Protein AF-A0A1S6JJN1-F1 (afdb_monomer_lite)

Foldseek 3Di:
DDDDDDDDDDDDDDDDDDDDDDDPPPDPDPPVDDPPDDDDDDPPPPPDDPDDPPDDDDDDDDPVRCVVLCVVQVVVVHDSVRSVVVVVVCVVVVVDDDDDDPVPPPCVVVVVVVVVLVVLVVVLVVVVVVQVVCVVVVHHDPCPVVSVVSVVVSVVVVVVSVVVVVVVVVVVPD

Organism: NCBI:txid68249

Radius of gyration: 41.35 Å; chains: 1; bounding box: 134×44×96 Å

Secondary structure (DSSP, 8-state):
-----------------PPPP--PPP----TTS-TTSPPPPP-------SS-----------HHHHHHHHHHHHHTT--HHHHHHHHHHHHHTTSS-----GGG-TTHHHHHHHHHHHHHHHHHHHHHHHHHHHHHTT---TTHHHHHHHHHHHHHHHHHHHHHHHHHHHHT--

Structure (mmCIF, N/CA/C/O backbone):
data_AF-A0A1S6JJN1-F1
#
_entry.id   AF-A0A1S6JJN1-F1
#
loop_
_atom_site.group_PDB
_atom_site.id
_atom_site.type_symbol
_atom_site.label_atom_id
_atom_site.label_alt_id
_atom_site.label_comp_id
_atom_site.label_asym_id
_atom_site.label_entity_id
_atom_site.label_seq_id
_atom_site.pdbx_PDB_ins_code
_atom_site.Cartn_x
_atom_site.Cartn_y
_atom_site.Cartn_z
_atom_site.occupancy
_atom_site.B_iso_or_equiv
_atom_site.auth_seq_id
_atom_site.auth_comp_id
_atom_site.auth_asym_id
_atom_site.auth_atom_id
_atom_site.pdbx_PDB_model_num
ATOM 1 N N . MET A 1 1 ? 96.343 -8.145 -43.954 1.00 42.03 1 MET A N 1
ATOM 2 C CA . MET A 1 1 ? 96.800 -6.831 -44.455 1.00 42.03 1 MET A CA 1
ATOM 3 C C . MET A 1 1 ? 96.472 -6.747 -45.937 1.00 42.03 1 MET A C 1
ATOM 5 O O . MET A 1 1 ? 96.529 -7.790 -46.573 1.00 42.03 1 MET A O 1
ATOM 9 N N . ALA A 1 2 ? 96.180 -5.528 -46.413 1.00 38.38 2 ALA A N 1
ATOM 10 C CA . ALA A 1 2 ? 95.776 -5.114 -47.768 1.00 38.38 2 ALA A CA 1
ATOM 11 C C . ALA A 1 2 ? 94.299 -5.379 -48.135 1.00 38.38 2 ALA A C 1
ATOM 13 O O . ALA A 1 2 ? 93.777 -6.443 -47.832 1.00 38.38 2 ALA A O 1
ATOM 14 N N . GLU A 1 3 ? 93.549 -4.482 -48.776 1.00 35.06 3 GLU A N 1
ATOM 15 C CA . GLU A 1 3 ? 93.690 -3.048 -49.070 1.00 35.06 3 GLU A CA 1
ATOM 16 C C . GLU A 1 3 ? 92.310 -2.548 -49.542 1.00 35.06 3 GLU A C 1
ATOM 18 O O . GLU A 1 3 ? 91.485 -3.313 -50.041 1.00 35.06 3 GLU A O 1
ATOM 23 N N . THR A 1 4 ? 92.058 -1.263 -49.343 1.00 43.06 4 THR A N 1
ATOM 24 C CA . THR A 1 4 ? 90.827 -0.534 -49.662 1.00 43.06 4 THR A CA 1
ATOM 25 C C . THR A 1 4 ? 90.794 -0.133 -51.142 1.00 43.06 4 THR A C 1
ATOM 27 O O . THR A 1 4 ? 91.801 0.377 -51.624 1.00 43.06 4 THR A O 1
ATOM 30 N N . SER A 1 5 ? 89.649 -0.234 -51.838 1.00 37.91 5 SER A N 1
ATOM 31 C CA . SER A 1 5 ? 89.168 0.782 -52.810 1.00 37.91 5 SER A CA 1
ATOM 32 C C . SER A 1 5 ? 87.789 0.449 -53.410 1.00 37.91 5 SER A C 1
ATOM 34 O O . SER A 1 5 ? 87.417 -0.707 -53.565 1.00 37.91 5 SER A O 1
ATOM 36 N N . CYS A 1 6 ? 87.028 1.507 -53.701 1.00 31.33 6 CYS A N 1
ATOM 37 C CA . CYS A 1 6 ? 85.579 1.613 -53.966 1.00 31.33 6 CYS A CA 1
ATOM 38 C C . CYS A 1 6 ? 85.352 2.262 -55.381 1.00 31.33 6 CYS A C 1
ATOM 40 O O . CYS A 1 6 ? 86.353 2.494 -56.055 1.00 31.33 6 CYS A O 1
ATOM 42 N N . PRO A 1 7 ? 84.170 2.828 -55.744 1.00 62.78 7 PRO A N 1
ATOM 43 C CA . PRO A 1 7 ? 82.938 2.367 -56.461 1.00 62.78 7 PRO A CA 1
ATOM 44 C C . PRO A 1 7 ? 82.835 2.982 -57.917 1.00 62.78 7 PRO A C 1
ATOM 46 O O . PRO A 1 7 ? 83.922 3.223 -58.439 1.00 62.78 7 PRO A O 1
ATOM 49 N N . PRO A 1 8 ? 81.690 3.305 -58.626 1.00 50.12 8 PRO A N 1
ATOM 50 C CA . PRO A 1 8 ? 80.225 3.270 -58.328 1.00 50.12 8 PRO A CA 1
ATOM 51 C C . PRO A 1 8 ? 79.184 2.938 -59.462 1.00 50.12 8 PRO A C 1
ATOM 53 O O . PRO A 1 8 ? 79.497 2.986 -60.642 1.00 50.12 8 PRO A O 1
ATOM 56 N N . ALA A 1 9 ? 77.917 2.723 -59.025 1.00 41.09 9 ALA A N 1
ATOM 57 C CA . ALA A 1 9 ? 76.589 3.187 -59.544 1.00 41.09 9 ALA A CA 1
ATOM 58 C C . ALA A 1 9 ? 76.116 2.887 -61.009 1.00 41.09 9 ALA A C 1
ATOM 60 O O . ALA A 1 9 ? 76.960 2.724 -61.879 1.00 41.09 9 ALA 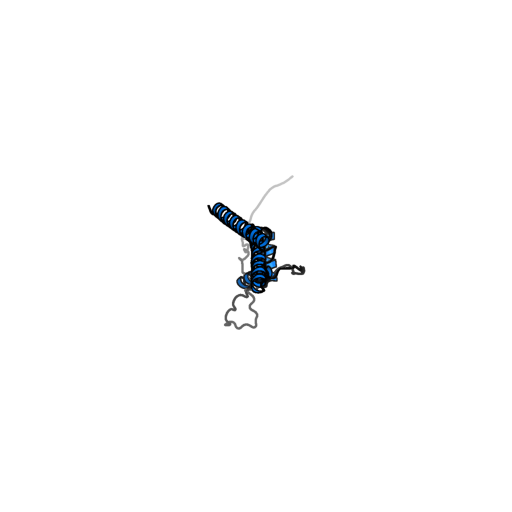A O 1
ATOM 61 N N . PRO A 1 10 ? 74.787 2.880 -61.340 1.00 46.88 10 PRO A N 1
ATOM 62 C CA . PRO A 1 10 ? 73.690 3.561 -60.634 1.00 46.88 10 PRO A CA 1
ATOM 63 C C . PRO A 1 10 ? 72.351 2.813 -60.425 1.00 46.88 10 PRO A C 1
ATOM 65 O O . PRO A 1 10 ? 71.913 1.971 -61.201 1.00 46.88 10 PRO A O 1
ATOM 68 N N . ASN A 1 11 ? 71.688 3.245 -59.348 1.00 35.50 11 ASN A N 1
ATOM 69 C CA . ASN A 1 11 ? 70.260 3.534 -59.175 1.00 35.50 11 ASN A CA 1
ATOM 70 C C . ASN A 1 11 ? 69.298 3.161 -60.318 1.00 35.50 11 ASN A C 1
ATOM 72 O O . ASN A 1 11 ? 69.347 3.745 -61.399 1.00 35.50 11 ASN A O 1
ATOM 76 N N . SER A 1 12 ? 68.261 2.389 -59.985 1.00 43.34 12 SER A N 1
ATOM 77 C CA . SER A 1 12 ? 66.930 2.686 -60.512 1.00 43.34 12 SER A CA 1
ATOM 78 C C . SER A 1 12 ? 65.874 2.536 -59.427 1.00 43.34 12 SER A C 1
ATOM 80 O O . SER A 1 12 ? 65.907 1.629 -58.599 1.00 43.34 12 SER A O 1
ATOM 82 N N . VAL A 1 13 ? 65.011 3.536 -59.397 1.00 37.56 13 VAL A N 1
ATOM 83 C CA . VAL A 1 13 ? 64.183 3.974 -58.285 1.00 37.56 13 VAL A CA 1
ATOM 84 C C . VAL A 1 13 ? 62.730 3.570 -58.551 1.00 37.56 13 VAL A C 1
ATOM 86 O O . VAL A 1 13 ? 62.202 3.881 -59.612 1.00 37.56 13 VAL A O 1
ATOM 89 N N . ALA A 1 14 ? 62.111 2.996 -57.508 1.00 40.06 14 ALA A N 1
ATOM 90 C CA . ALA A 1 14 ? 60.688 3.060 -57.130 1.00 40.06 14 ALA A CA 1
ATOM 91 C C . ALA A 1 14 ? 59.623 2.212 -57.877 1.00 40.06 14 ALA A C 1
ATOM 93 O O . ALA A 1 14 ? 59.869 1.755 -58.989 1.00 40.06 14 ALA A O 1
ATOM 94 N N . PRO A 1 15 ? 58.401 2.043 -57.301 1.00 46.44 15 PRO A N 1
ATOM 95 C CA . PRO A 1 15 ? 57.934 2.494 -55.977 1.00 46.44 15 PRO A CA 1
ATOM 96 C C . PRO A 1 15 ? 57.352 1.395 -55.066 1.00 46.44 15 PRO A C 1
ATOM 98 O O . PRO A 1 15 ? 56.700 0.450 -55.504 1.00 46.44 15 PRO A O 1
ATOM 101 N N . SER A 1 16 ? 57.486 1.624 -53.757 1.00 44.06 16 SER A N 1
ATOM 102 C CA . SER A 1 16 ? 56.624 1.044 -52.727 1.00 44.06 16 SER A CA 1
ATOM 103 C C . SER A 1 16 ? 55.163 1.378 -53.022 1.00 44.06 16 SER A C 1
ATOM 105 O O . SER A 1 16 ? 54.777 2.547 -53.022 1.00 44.06 16 SER A O 1
ATOM 107 N N . THR A 1 17 ? 54.337 0.362 -53.251 1.00 40.34 17 THR A N 1
ATOM 108 C CA . THR A 1 17 ? 52.886 0.543 -53.307 1.00 40.34 17 THR A CA 1
ATOM 109 C C . THR A 1 17 ? 52.356 0.608 -51.877 1.00 40.34 17 THR A C 1
ATOM 111 O O . THR A 1 17 ? 52.478 -0.342 -51.106 1.00 40.34 17 THR A O 1
ATOM 114 N N . GLN A 1 18 ? 51.823 1.773 -51.514 1.00 49.12 18 GLN A N 1
ATOM 115 C CA . GLN A 1 18 ? 51.090 2.004 -50.273 1.00 49.12 18 GLN A CA 1
ATOM 116 C C . GLN A 1 18 ? 49.897 1.033 -50.163 1.00 49.12 18 GLN A C 1
ATOM 118 O O . GLN A 1 18 ? 49.278 0.726 -51.185 1.00 49.12 18 GLN A O 1
ATOM 123 N N . PRO A 1 19 ? 49.530 0.572 -48.953 1.00 46.72 19 PRO A N 1
ATOM 124 C CA . PRO A 1 19 ? 48.291 -0.171 -48.760 1.00 46.72 19 PRO A CA 1
ATOM 125 C C . PRO A 1 19 ? 47.099 0.763 -49.030 1.00 46.72 19 PRO A C 1
ATOM 127 O O . PRO A 1 19 ? 47.088 1.886 -48.513 1.00 46.72 19 PRO A O 1
ATOM 130 N N . PRO A 1 20 ? 46.107 0.360 -49.843 1.00 45.66 20 PRO A N 1
ATOM 131 C CA . PRO A 1 20 ? 44.937 1.187 -50.063 1.00 45.66 20 PRO A CA 1
ATOM 132 C C . PRO A 1 20 ? 44.124 1.306 -48.774 1.00 45.66 20 PRO A C 1
ATOM 134 O O . PRO A 1 20 ? 43.962 0.352 -48.012 1.00 45.66 20 PRO A O 1
ATOM 137 N N . ALA A 1 21 ? 43.646 2.528 -48.565 1.00 46.50 21 ALA A N 1
ATOM 138 C CA . ALA A 1 21 ? 42.733 2.924 -47.517 1.00 46.50 21 ALA A CA 1
ATOM 139 C C . ALA A 1 21 ? 41.487 2.029 -47.472 1.00 46.50 21 ALA A C 1
ATOM 141 O O . ALA A 1 21 ? 40.942 1.663 -48.510 1.00 46.50 21 ALA A O 1
ATOM 142 N N . ASP A 1 22 ? 41.079 1.730 -46.242 1.00 55.28 22 ASP A N 1
ATOM 143 C CA . ASP A 1 22 ? 39.745 1.369 -45.758 1.00 55.28 22 ASP A CA 1
ATOM 144 C C . ASP A 1 22 ? 38.644 1.284 -46.841 1.00 55.28 22 ASP A C 1
ATOM 146 O O . ASP A 1 22 ? 37.847 2.202 -47.043 1.00 55.28 22 ASP A O 1
ATOM 150 N N . VAL A 1 23 ? 38.590 0.157 -47.557 1.00 49.59 23 VAL A N 1
ATOM 151 C CA . VAL A 1 23 ? 37.407 -0.219 -48.338 1.00 49.59 23 VAL A CA 1
ATOM 152 C C . VAL A 1 23 ? 36.553 -1.076 -47.422 1.00 49.59 23 VAL A C 1
ATOM 154 O O . VAL A 1 23 ? 36.782 -2.276 -47.270 1.00 49.59 23 VAL A O 1
ATOM 157 N N . GLN A 1 24 ? 35.566 -0.441 -46.792 1.00 53.09 24 GLN A N 1
ATOM 158 C CA . GLN A 1 24 ? 34.467 -1.150 -46.150 1.00 53.09 24 GLN A CA 1
ATOM 159 C C . GLN A 1 24 ? 33.894 -2.139 -47.182 1.00 53.09 24 GLN A C 1
ATOM 161 O O . GLN A 1 24 ? 33.512 -1.699 -48.272 1.00 53.09 24 GLN A O 1
ATOM 166 N N . PRO A 1 25 ? 33.865 -3.458 -46.910 1.00 51.50 25 PRO A N 1
ATOM 167 C CA . PRO A 1 25 ? 33.347 -4.406 -47.883 1.00 51.50 25 PRO A CA 1
ATOM 168 C C . PRO A 1 25 ? 31.887 -4.043 -48.195 1.00 51.50 25 PRO A C 1
ATOM 170 O O . PRO A 1 25 ? 31.145 -3.686 -47.269 1.00 51.50 25 PRO A O 1
ATOM 173 N N . PRO A 1 26 ? 31.462 -4.105 -49.472 1.00 58.91 26 PRO A N 1
ATOM 174 C CA . PRO A 1 26 ? 30.069 -3.905 -49.833 1.00 58.91 26 PRO A CA 1
ATOM 175 C C . PRO A 1 26 ? 29.211 -4.835 -48.982 1.00 58.91 26 PRO A C 1
ATOM 177 O O . PRO A 1 26 ? 29.490 -6.031 -48.901 1.00 58.91 26 PRO A O 1
ATOM 180 N N . ALA A 1 27 ? 28.193 -4.286 -48.320 1.00 62.53 27 ALA A N 1
ATOM 181 C CA . ALA A 1 27 ? 27.207 -5.103 -47.632 1.00 62.53 27 ALA A CA 1
ATOM 182 C C . ALA A 1 27 ? 26.647 -6.108 -48.649 1.00 62.53 27 ALA A C 1
ATOM 184 O O . ALA A 1 27 ? 26.038 -5.687 -49.632 1.00 62.53 27 ALA A O 1
ATOM 185 N N . GLU A 1 28 ? 26.904 -7.405 -48.445 1.00 60.41 28 GLU A N 1
ATOM 186 C CA . GLU A 1 28 ? 26.398 -8.478 -49.301 1.00 60.41 28 GLU A CA 1
ATOM 187 C C . GLU A 1 28 ? 24.874 -8.367 -49.364 1.00 60.41 28 GLU A C 1
ATOM 189 O O . GLU A 1 28 ? 24.152 -8.749 -48.439 1.00 60.41 28 GLU A O 1
ATOM 194 N N . GLN A 1 29 ? 24.374 -7.794 -50.458 1.00 60.69 29 GLN A N 1
ATOM 195 C CA . GLN A 1 29 ? 22.961 -7.847 -50.762 1.00 60.69 29 GLN A CA 1
ATOM 196 C C . GLN A 1 29 ? 22.663 -9.270 -51.232 1.00 60.69 29 GLN A C 1
ATOM 198 O O . GLN A 1 29 ? 23.299 -9.755 -52.169 1.00 60.69 29 GLN A O 1
ATOM 203 N N . PRO A 1 30 ? 21.725 -9.976 -50.587 1.00 64.38 30 PRO A N 1
ATOM 204 C CA . PRO A 1 30 ? 21.390 -11.321 -51.005 1.00 64.38 30 PRO A CA 1
ATOM 205 C C . PRO A 1 30 ? 20.854 -11.304 -52.445 1.00 64.38 30 PRO A C 1
ATOM 207 O O . PRO A 1 30 ? 19.894 -10.599 -52.747 1.00 64.38 30 PRO A O 1
ATOM 210 N N . SER A 1 31 ? 21.474 -12.122 -53.303 1.00 63.47 31 SER A N 1
ATOM 211 C CA . SER A 1 31 ? 21.304 -12.212 -54.769 1.00 63.47 31 SER A CA 1
ATOM 212 C C . SER A 1 31 ? 19.863 -12.356 -55.292 1.00 63.47 31 SER A C 1
ATOM 214 O O . SER A 1 31 ? 19.653 -12.269 -56.497 1.00 63.47 31 SER A O 1
ATOM 216 N N . TRP A 1 32 ? 18.874 -12.604 -54.433 1.00 64.69 32 TRP A N 1
ATOM 217 C CA . TRP A 1 32 ? 17.463 -12.733 -54.810 1.00 64.69 32 TRP A CA 1
ATOM 218 C C . TRP A 1 32 ? 16.689 -11.408 -54.763 1.00 64.69 32 TRP A C 1
ATOM 220 O O . TRP A 1 32 ? 15.494 -11.397 -55.054 1.00 64.69 32 TRP A O 1
ATOM 230 N N . ARG A 1 33 ? 17.327 -10.302 -54.359 1.00 67.12 33 ARG A N 1
ATOM 231 C CA . ARG A 1 33 ? 16.691 -8.982 -54.328 1.00 67.12 33 ARG A CA 1
ATOM 232 C C . ARG A 1 33 ? 16.899 -8.231 -55.631 1.00 67.12 33 ARG A C 1
ATOM 234 O O . ARG A 1 33 ? 18.016 -8.142 -56.127 1.00 67.12 33 ARG A O 1
ATOM 241 N N . ASP A 1 34 ? 15.800 -7.688 -56.138 1.00 71.31 34 ASP A N 1
ATOM 242 C CA . ASP A 1 34 ? 15.788 -6.802 -57.295 1.00 71.31 34 ASP A CA 1
ATOM 243 C C . ASP A 1 34 ? 16.588 -5.523 -56.995 1.00 71.31 34 ASP A C 1
ATOM 245 O O . ASP A 1 34 ? 16.520 -5.008 -55.874 1.00 71.31 34 ASP A O 1
ATOM 249 N N . LEU A 1 35 ? 17.344 -5.020 -57.975 1.00 66.75 35 LEU A N 1
ATOM 250 C CA . LEU A 1 35 ? 18.243 -3.865 -57.805 1.00 66.75 35 LEU A CA 1
ATOM 251 C C . LEU A 1 35 ? 17.475 -2.582 -57.435 1.00 66.75 35 LEU A C 1
ATOM 253 O O . LEU A 1 35 ? 18.016 -1.725 -56.739 1.00 66.75 35 LEU A O 1
ATOM 257 N N . ASP A 1 36 ? 16.201 -2.506 -57.831 1.00 73.88 36 ASP A N 1
ATOM 258 C CA . ASP A 1 36 ? 15.288 -1.390 -57.555 1.00 73.88 36 ASP A CA 1
ATOM 259 C C . ASP A 1 36 ? 14.380 -1.624 -56.328 1.00 73.88 36 ASP A C 1
ATOM 261 O O . ASP A 1 36 ? 13.456 -0.850 -56.059 1.00 73.88 36 ASP A O 1
ATOM 265 N N . ALA A 1 37 ? 14.606 -2.693 -55.554 1.00 70.25 37 ALA A N 1
ATOM 266 C CA . ALA A 1 37 ? 13.806 -2.966 -54.366 1.00 70.25 37 ALA A CA 1
ATOM 267 C C . ALA A 1 37 ? 14.064 -1.909 -53.269 1.00 70.25 37 ALA A C 1
ATOM 269 O O . ALA A 1 37 ? 15.220 -1.611 -52.953 1.00 70.25 37 ALA A O 1
ATOM 270 N N . PRO A 1 38 ? 13.015 -1.373 -52.611 1.00 75.06 38 PRO A N 1
ATOM 271 C CA . PRO A 1 38 ? 13.192 -0.385 -51.554 1.00 75.06 38 PRO A CA 1
ATOM 272 C C . PRO A 1 38 ? 14.034 -0.957 -50.406 1.00 75.06 38 PRO A C 1
ATOM 274 O O . PRO A 1 38 ? 13.821 -2.088 -49.949 1.00 75.06 38 PRO A O 1
ATOM 277 N N . VAL A 1 39 ? 14.991 -0.153 -49.927 1.00 73.69 39 VAL A N 1
ATOM 278 C CA . VAL A 1 39 ? 15.860 -0.497 -48.795 1.00 73.69 39 VAL A CA 1
ATOM 279 C C . VAL A 1 39 ? 14.984 -0.811 -47.587 1.00 73.69 39 VAL A C 1
ATOM 281 O O . VAL A 1 39 ? 14.200 0.026 -47.137 1.00 73.69 39 VAL A O 1
ATOM 284 N N . LEU A 1 40 ? 15.101 -2.033 -47.060 1.00 67.69 40 LEU A N 1
ATOM 285 C CA . LEU A 1 40 ? 14.390 -2.378 -45.837 1.00 67.69 40 LEU A CA 1
ATOM 286 C C . LEU A 1 40 ? 14.922 -1.536 -44.674 1.00 67.69 40 LEU A C 1
ATOM 288 O O . LEU A 1 40 ? 16.136 -1.333 -44.578 1.00 67.69 40 LEU A O 1
ATOM 292 N N . PRO A 1 41 ? 14.045 -1.100 -43.754 1.00 72.81 41 PRO A N 1
ATOM 293 C CA . PRO A 1 41 ? 14.486 -0.466 -42.525 1.00 72.81 41 PRO A CA 1
ATOM 294 C C . PRO A 1 41 ? 15.464 -1.388 -41.795 1.00 72.81 41 PRO A C 1
ATOM 296 O O . PRO A 1 41 ? 15.262 -2.606 -41.737 1.00 72.81 41 PRO A O 1
ATOM 299 N N . ALA A 1 42 ? 16.533 -0.797 -41.254 1.00 71.00 42 ALA A N 1
ATOM 300 C CA . ALA A 1 42 ? 17.540 -1.522 -40.496 1.00 71.00 42 ALA A CA 1
ATOM 301 C C . ALA A 1 42 ? 16.847 -2.384 -39.435 1.00 71.00 42 ALA A C 1
ATOM 303 O O . ALA A 1 42 ? 16.104 -1.868 -38.597 1.00 71.00 42 ALA A O 1
ATOM 304 N N . LEU A 1 43 ? 17.066 -3.702 -39.490 1.00 61.88 43 LEU A N 1
ATOM 305 C CA . LEU A 1 43 ? 16.568 -4.627 -38.480 1.00 61.88 43 LEU A CA 1
ATOM 306 C C . LEU A 1 43 ? 17.069 -4.141 -37.118 1.00 61.88 43 LEU A C 1
ATOM 308 O O . LEU A 1 43 ? 18.246 -4.288 -36.788 1.00 61.88 43 LEU A O 1
ATOM 312 N N . MET A 1 44 ? 16.167 -3.563 -36.324 1.00 60.66 44 MET A N 1
ATOM 313 C CA . MET A 1 44 ? 16.376 -3.264 -34.910 1.00 60.66 44 MET A CA 1
ATOM 314 C C . MET A 1 44 ? 16.435 -4.588 -34.147 1.00 60.66 44 MET A C 1
ATOM 316 O O . MET A 1 44 ? 15.529 -4.967 -33.406 1.00 60.66 44 MET A O 1
ATOM 320 N N . ASN A 1 45 ? 17.521 -5.328 -34.358 1.00 62.56 45 ASN A N 1
ATOM 321 C CA . ASN A 1 45 ? 17.846 -6.499 -33.575 1.00 62.56 45 ASN A CA 1
ATOM 322 C C . ASN A 1 45 ? 18.090 -6.021 -32.149 1.00 62.56 45 ASN A C 1
ATOM 324 O O . ASN A 1 45 ? 19.086 -5.361 -31.844 1.00 62.56 45 ASN A O 1
ATOM 328 N N . ARG A 1 46 ? 17.140 -6.332 -31.267 1.00 67.25 46 ARG A N 1
ATOM 329 C CA . ARG A 1 46 ? 17.268 -6.088 -29.834 1.00 67.25 46 ARG A CA 1
ATOM 330 C C . ARG A 1 46 ? 18.606 -6.676 -29.374 1.00 67.25 46 ARG A C 1
ATOM 332 O O . ARG A 1 46 ? 18.900 -7.825 -29.707 1.00 67.25 46 ARG A O 1
ATOM 339 N N . LYS A 1 47 ? 19.421 -5.894 -28.649 1.00 63.00 47 LYS A N 1
ATOM 340 C CA . LYS A 1 47 ? 20.732 -6.344 -28.149 1.00 63.00 47 LYS A CA 1
ATOM 341 C C . LYS A 1 47 ? 20.561 -7.701 -27.469 1.00 63.00 47 LYS A C 1
ATOM 343 O O . LYS A 1 47 ? 19.820 -7.819 -26.492 1.00 63.00 47 LYS A O 1
ATOM 348 N N . ARG A 1 48 ? 21.190 -8.730 -28.035 1.00 60.06 48 ARG A N 1
ATOM 349 C CA . ARG A 1 48 ? 21.081 -10.098 -27.537 1.00 60.06 48 ARG A CA 1
ATOM 350 C C . ARG A 1 48 ? 21.812 -10.151 -26.195 1.00 60.06 48 ARG A C 1
ATOM 352 O O . ARG A 1 48 ? 22.983 -9.788 -26.129 1.00 60.06 48 ARG A O 1
ATOM 359 N N . THR A 1 49 ? 21.120 -10.537 -25.125 1.00 60.78 49 THR A N 1
ATOM 360 C CA . THR A 1 49 ? 21.772 -10.811 -23.838 1.00 60.78 49 THR A CA 1
ATOM 361 C C . THR A 1 49 ? 22.743 -11.973 -24.063 1.00 60.78 49 THR A C 1
ATOM 363 O O . THR A 1 49 ? 22.327 -13.016 -24.561 1.00 60.78 49 THR A O 1
ATOM 366 N N . VAL A 1 50 ? 24.036 -11.746 -23.808 1.00 64.06 50 VAL A N 1
ATOM 367 C CA . VAL A 1 50 ? 25.129 -12.694 -24.113 1.00 64.06 50 VAL A CA 1
ATOM 368 C C . VAL A 1 50 ? 25.041 -13.946 -23.235 1.00 64.06 50 VAL A C 1
ATOM 370 O O . VAL A 1 50 ? 25.400 -15.038 -23.664 1.00 64.06 50 VAL A O 1
ATOM 373 N N . GLU A 1 51 ? 24.493 -13.794 -22.034 1.00 70.19 51 GLU A N 1
ATOM 374 C CA . GLU A 1 51 ? 24.289 -14.869 -21.073 1.00 70.19 51 GLU A CA 1
ATOM 375 C C . GLU A 1 51 ? 22.851 -15.403 -21.141 1.00 70.19 51 GLU A C 1
ATOM 377 O O . GLU A 1 51 ? 21.883 -14.640 -21.268 1.00 70.19 51 GLU A O 1
ATOM 382 N N . LYS A 1 52 ? 22.697 -16.730 -21.073 1.00 70.06 52 LYS A N 1
ATOM 383 C CA . LYS A 1 52 ? 21.376 -17.358 -20.973 1.00 70.06 52 LYS A CA 1
ATOM 384 C C . LYS A 1 52 ? 20.821 -17.114 -19.570 1.00 70.06 52 LYS A C 1
ATOM 386 O O . LYS A 1 52 ? 21.501 -17.357 -18.586 1.00 70.06 52 LYS A O 1
ATOM 391 N N . ARG A 1 53 ? 19.561 -16.678 -19.480 1.00 71.06 53 ARG A N 1
ATOM 392 C CA . ARG A 1 53 ? 18.823 -16.629 -18.210 1.00 71.06 53 ARG A CA 1
ATOM 393 C C . ARG A 1 53 ? 18.382 -18.048 -17.846 1.00 71.06 53 ARG A C 1
ATOM 395 O O . ARG A 1 53 ? 17.307 -18.465 -18.266 1.00 71.06 53 ARG A O 1
ATOM 402 N N . ASP A 1 54 ? 19.232 -18.791 -17.148 1.00 81.38 54 ASP A N 1
ATOM 403 C CA . ASP A 1 54 ? 18.975 -20.170 -16.707 1.00 81.38 54 ASP A CA 1
ATOM 404 C C . ASP A 1 54 ? 18.617 -20.278 -15.213 1.00 81.38 54 ASP A C 1
ATOM 406 O O . ASP A 1 54 ? 18.119 -21.309 -14.768 1.00 81.38 54 ASP A O 1
ATOM 410 N N . GLN A 1 55 ? 18.808 -19.201 -14.445 1.00 82.56 55 GLN A N 1
ATOM 411 C CA . GLN A 1 55 ? 18.463 -19.145 -13.028 1.00 82.56 55 GLN A CA 1
ATOM 412 C C . GLN A 1 55 ? 17.013 -18.702 -12.814 1.00 82.56 55 GLN A C 1
ATOM 414 O O . GLN A 1 55 ? 16.656 -17.548 -13.059 1.00 82.56 55 GLN A O 1
ATOM 419 N N . GLU A 1 56 ? 16.191 -19.600 -12.274 1.00 88.56 56 GLU A N 1
ATOM 420 C CA . GLU A 1 56 ? 14.849 -19.282 -11.788 1.00 88.56 56 GLU A CA 1
ATOM 421 C C . GLU A 1 56 ? 14.876 -18.982 -10.282 1.00 88.56 56 GLU A C 1
ATOM 423 O O . GLU A 1 56 ? 15.506 -19.692 -9.493 1.00 88.56 56 GLU A O 1
ATOM 428 N N . LYS A 1 57 ? 14.187 -17.912 -9.867 1.00 88.69 57 LYS A N 1
ATOM 429 C CA . LYS A 1 57 ? 14.005 -17.540 -8.458 1.00 88.69 57 LYS A CA 1
ATOM 430 C C . LYS A 1 57 ? 12.523 -17.322 -8.182 1.00 88.69 57 LYS A C 1
ATOM 432 O O . LYS A 1 57 ? 11.881 -16.500 -8.829 1.00 88.69 57 LYS A O 1
ATOM 437 N N . THR A 1 58 ? 11.989 -18.044 -7.200 1.00 91.44 58 THR A N 1
ATOM 438 C CA . THR A 1 58 ? 10.613 -17.859 -6.725 1.00 91.44 58 THR A CA 1
ATOM 439 C C . THR A 1 58 ? 10.595 -16.841 -5.586 1.00 91.44 58 THR A C 1
ATOM 441 O O . THR A 1 58 ? 11.306 -17.010 -4.599 1.00 91.44 58 THR A O 1
ATOM 444 N N . ILE A 1 59 ? 9.768 -15.799 -5.710 1.00 88.94 59 ILE A N 1
ATOM 445 C CA . ILE A 1 59 ? 9.589 -14.740 -4.704 1.00 88.94 59 ILE A CA 1
ATOM 446 C C . ILE A 1 59 ? 8.092 -14.601 -4.417 1.00 88.94 59 ILE A C 1
ATOM 448 O O . ILE A 1 59 ? 7.267 -14.731 -5.323 1.00 88.94 59 ILE A O 1
ATOM 452 N N . ARG A 1 60 ? 7.732 -14.353 -3.155 1.00 92.50 60 ARG A N 1
ATOM 453 C CA . ARG A 1 60 ? 6.343 -14.141 -2.728 1.00 92.50 60 ARG A CA 1
ATOM 454 C C . ARG A 1 60 ? 6.069 -12.652 -2.549 1.00 92.50 60 ARG A C 1
ATOM 456 O O . ARG A 1 60 ? 6.909 -11.932 -2.023 1.00 92.50 60 ARG A O 1
ATOM 463 N N . PHE A 1 61 ? 4.875 -12.221 -2.947 1.00 89.88 61 PHE A N 1
ATOM 464 C CA . PHE A 1 61 ? 4.419 -10.838 -2.828 1.00 89.88 61 PHE A CA 1
ATOM 465 C C . PHE A 1 61 ? 3.049 -10.778 -2.158 1.00 89.88 61 PHE A C 1
ATOM 467 O O . PHE A 1 61 ? 2.225 -11.681 -2.316 1.00 89.88 61 PHE A O 1
ATOM 474 N N . THR A 1 62 ? 2.785 -9.677 -1.457 1.00 88.25 62 THR A N 1
ATOM 475 C CA . THR A 1 62 ? 1.431 -9.325 -1.020 1.00 88.25 62 THR A CA 1
ATOM 476 C C . THR A 1 62 ? 0.590 -8.874 -2.218 1.00 88.25 62 THR A C 1
ATOM 478 O O . THR A 1 62 ? 1.118 -8.419 -3.237 1.00 88.25 62 THR A O 1
ATOM 481 N N . ARG A 1 63 ? -0.742 -8.955 -2.107 1.00 88.69 63 ARG A N 1
ATOM 482 C CA . ARG A 1 63 ? -1.660 -8.526 -3.181 1.00 88.69 63 ARG A CA 1
ATOM 483 C C . ARG A 1 63 ? -1.437 -7.064 -3.586 1.00 88.69 63 ARG A C 1
ATOM 485 O O . ARG A 1 63 ? -1.450 -6.749 -4.775 1.00 88.69 63 ARG A O 1
ATOM 492 N N . THR A 1 64 ? -1.208 -6.188 -2.609 1.00 86.12 64 THR A N 1
ATOM 493 C CA . THR A 1 64 ? -0.951 -4.760 -2.839 1.00 86.12 64 THR A CA 1
ATOM 494 C C . THR A 1 64 ? 0.355 -4.549 -3.599 1.00 86.12 64 THR A C 1
ATOM 496 O O . THR A 1 64 ? 0.358 -3.842 -4.606 1.00 86.12 64 THR A O 1
ATOM 499 N N . ALA A 1 65 ? 1.435 -5.230 -3.196 1.00 85.88 65 ALA A N 1
ATOM 500 C CA . ALA A 1 65 ? 2.716 -5.160 -3.896 1.00 85.88 65 ALA A CA 1
ATOM 501 C C . ALA A 1 65 ? 2.589 -5.624 -5.356 1.00 85.88 65 ALA A C 1
ATOM 503 O O . ALA A 1 65 ? 3.083 -4.951 -6.259 1.00 85.88 65 ALA A O 1
ATOM 504 N N . VAL A 1 66 ? 1.856 -6.717 -5.612 1.00 94.44 66 VAL A N 1
ATOM 505 C CA . VAL A 1 66 ? 1.593 -7.187 -6.984 1.00 94.44 66 VAL A CA 1
ATOM 506 C C . VAL A 1 66 ? 0.886 -6.116 -7.816 1.00 94.44 66 VAL A C 1
ATOM 508 O O . VAL A 1 66 ? 1.278 -5.899 -8.961 1.00 94.44 66 VAL A O 1
ATOM 511 N N . SER A 1 67 ? -0.119 -5.433 -7.260 1.00 93.00 67 SER A N 1
ATOM 512 C CA . SER A 1 67 ? -0.857 -4.373 -7.962 1.00 93.00 67 SER A CA 1
ATOM 513 C C . SER A 1 67 ? 0.055 -3.204 -8.356 1.00 93.00 67 SER A C 1
ATOM 515 O O . SER A 1 67 ? 0.122 -2.834 -9.530 1.00 93.00 67 SER A O 1
ATOM 517 N N . VAL A 1 68 ? 0.825 -2.683 -7.395 1.00 93.62 68 VAL A N 1
ATOM 518 C CA . VAL A 1 68 ? 1.730 -1.539 -7.597 1.00 93.62 68 VAL A CA 1
ATOM 519 C C . VAL A 1 68 ? 2.820 -1.868 -8.618 1.00 93.62 68 VAL A C 1
ATOM 521 O O . VAL A 1 68 ? 3.018 -1.132 -9.587 1.00 93.62 68 VAL A O 1
ATOM 524 N N . ILE A 1 69 ? 3.494 -3.008 -8.447 1.00 94.69 69 ILE A N 1
ATOM 525 C CA . ILE A 1 69 ? 4.574 -3.446 -9.340 1.00 94.69 69 ILE A CA 1
ATOM 526 C C . ILE A 1 69 ? 4.025 -3.722 -10.745 1.00 94.69 69 ILE A C 1
ATOM 528 O O . ILE A 1 69 ? 4.650 -3.345 -11.736 1.00 94.69 69 ILE A O 1
ATOM 532 N N . SER A 1 70 ? 2.838 -4.329 -10.857 1.00 96.38 70 SER A N 1
ATOM 533 C CA . SER A 1 70 ? 2.204 -4.570 -12.157 1.00 96.38 70 SER A CA 1
ATOM 534 C C . SER A 1 70 ? 1.910 -3.263 -12.879 1.00 96.38 70 SER A C 1
ATOM 536 O O . SER A 1 70 ? 2.247 -3.147 -14.054 1.00 96.38 70 SER A O 1
ATOM 538 N N . ALA A 1 71 ? 1.330 -2.268 -12.207 1.00 96.56 71 ALA A N 1
ATOM 539 C CA . ALA A 1 71 ? 1.069 -0.965 -12.814 1.00 96.56 71 ALA A CA 1
ATOM 540 C C . ALA A 1 71 ? 2.366 -0.307 -13.321 1.00 96.56 71 ALA A C 1
ATOM 542 O O . ALA A 1 71 ? 2.434 0.125 -14.474 1.00 96.56 71 ALA A O 1
ATOM 543 N N . ALA A 1 72 ? 3.426 -0.320 -12.507 1.00 94.19 72 ALA A N 1
ATOM 544 C CA . ALA A 1 72 ? 4.733 0.227 -12.871 1.00 94.19 72 ALA A CA 1
ATOM 545 C C . ALA A 1 72 ? 5.398 -0.511 -14.051 1.00 94.19 72 ALA A C 1
ATOM 547 O O . ALA A 1 72 ? 6.069 0.119 -14.875 1.00 94.19 72 ALA A O 1
ATOM 548 N N . ALA A 1 73 ? 5.204 -1.830 -14.151 1.00 96.25 73 ALA A N 1
ATOM 549 C CA . ALA A 1 73 ? 5.686 -2.639 -15.266 1.00 96.25 73 ALA A CA 1
ATOM 550 C C . ALA A 1 73 ? 4.926 -2.319 -16.565 1.00 96.25 73 ALA A C 1
ATOM 552 O O . ALA A 1 73 ? 5.554 -2.111 -17.605 1.00 96.25 73 ALA A O 1
ATOM 553 N N . HIS A 1 74 ? 3.593 -2.198 -16.501 1.00 96.62 74 HIS A N 1
ATOM 554 C CA . HIS A 1 74 ? 2.758 -1.840 -17.655 1.00 96.62 74 HIS A CA 1
ATOM 555 C C . HIS A 1 74 ? 3.110 -0.457 -18.208 1.00 96.62 74 HIS A C 1
ATOM 557 O O . HIS A 1 74 ? 3.260 -0.312 -19.419 1.00 96.62 74 HIS A O 1
ATOM 563 N N . GLN A 1 75 ? 3.329 0.533 -17.337 1.00 94.94 75 GLN A N 1
ATOM 564 C CA . GLN A 1 75 ? 3.763 1.877 -17.745 1.00 94.94 75 GLN A CA 1
ATOM 565 C C . GLN A 1 75 ? 5.091 1.867 -18.517 1.00 94.94 75 GLN A C 1
ATOM 567 O O . GLN A 1 75 ? 5.317 2.719 -19.371 1.00 94.94 75 GLN A O 1
ATOM 572 N N . ARG A 1 76 ? 5.964 0.888 -18.250 1.00 92.12 76 ARG A N 1
ATOM 573 C CA . ARG A 1 76 ? 7.252 0.707 -18.940 1.00 92.12 76 ARG A CA 1
ATOM 574 C C . ARG A 1 76 ? 7.188 -0.286 -20.106 1.00 92.12 76 ARG A C 1
ATOM 576 O O . ARG A 1 76 ? 8.223 -0.593 -20.695 1.00 92.12 76 ARG A O 1
ATOM 583 N N . GLY A 1 77 ? 6.008 -0.823 -20.430 1.00 93.81 77 GLY A N 1
ATOM 584 C CA . GLY A 1 77 ? 5.839 -1.848 -21.466 1.00 93.81 77 GLY A CA 1
ATOM 585 C C . GLY A 1 77 ? 6.568 -3.161 -21.155 1.00 93.81 77 GLY A C 1
ATOM 586 O O . GLY A 1 77 ? 6.964 -3.890 -22.067 1.00 93.81 77 GLY A O 1
ATOM 587 N N . GLN A 1 78 ? 6.797 -3.457 -19.874 1.00 92.75 78 GLN A N 1
ATOM 588 C CA . GLN A 1 78 ? 7.520 -4.638 -19.414 1.00 92.75 78 GLN A CA 1
ATOM 589 C C . GLN A 1 78 ? 6.573 -5.659 -18.775 1.00 92.75 78 GLN A C 1
ATOM 591 O O . GLN A 1 78 ? 5.544 -5.321 -18.194 1.00 92.75 78 GLN A O 1
ATOM 596 N N . LYS A 1 79 ? 6.949 -6.941 -18.843 1.00 94.69 79 LYS A N 1
ATOM 597 C CA . LYS A 1 79 ? 6.297 -7.988 -18.045 1.00 94.69 79 LYS A CA 1
ATOM 598 C C . LYS A 1 79 ? 6.744 -7.874 -16.589 1.00 94.69 79 LYS A C 1
ATOM 600 O O . LYS A 1 79 ? 7.901 -7.543 -16.341 1.00 94.69 79 LYS A O 1
ATOM 605 N N . PHE A 1 80 ? 5.871 -8.255 -15.658 1.00 94.00 80 PHE A N 1
ATOM 606 C CA . PHE A 1 80 ? 6.114 -8.204 -14.210 1.00 94.00 80 PHE A CA 1
ATOM 607 C C . PHE A 1 80 ? 7.500 -8.733 -13.801 1.00 94.00 80 PHE A C 1
ATOM 609 O O . PHE A 1 80 ? 8.289 -8.004 -13.211 1.00 94.00 80 PHE A O 1
ATOM 616 N N . ALA A 1 81 ? 7.833 -9.972 -14.181 1.00 92.25 81 ALA A N 1
ATOM 617 C CA . ALA A 1 81 ? 9.113 -10.591 -13.826 1.00 92.25 81 ALA A CA 1
ATOM 618 C C . ALA A 1 81 ? 10.327 -9.859 -14.429 1.00 92.25 81 ALA A C 1
ATOM 620 O O . ALA A 1 81 ? 11.370 -9.766 -13.789 1.00 92.25 81 ALA A O 1
ATOM 621 N N . GLY A 1 82 ? 10.184 -9.313 -15.642 1.00 91.00 82 GLY A N 1
ATOM 622 C CA . GLY A 1 82 ? 11.233 -8.516 -16.280 1.00 91.00 82 GLY A CA 1
ATOM 623 C C . GLY A 1 82 ? 11.470 -7.204 -15.540 1.00 91.00 82 GLY A C 1
ATOM 624 O O . GLY A 1 82 ? 12.612 -6.864 -15.267 1.00 91.00 82 GLY A O 1
ATOM 625 N N . PHE A 1 83 ? 10.392 -6.529 -15.139 1.00 94.81 83 PHE A N 1
ATOM 626 C CA . PHE A 1 83 ? 10.471 -5.299 -14.358 1.00 94.81 83 PHE A CA 1
ATOM 627 C C . PHE A 1 83 ? 11.108 -5.524 -12.982 1.00 94.81 83 PHE A C 1
ATOM 629 O O . PHE A 1 83 ? 12.014 -4.787 -12.606 1.00 94.81 83 PHE A O 1
ATOM 636 N N . VAL A 1 84 ? 10.698 -6.572 -12.258 1.00 94.50 84 VAL A N 1
ATOM 637 C CA . VAL A 1 84 ? 11.307 -6.933 -10.964 1.00 94.50 84 VAL A CA 1
ATOM 638 C C . VAL A 1 84 ? 12.794 -7.255 -11.131 1.00 94.50 84 VAL A C 1
ATOM 640 O O . VAL A 1 84 ? 13.610 -6.780 -10.345 1.00 94.50 84 VAL A O 1
ATOM 643 N N . GLY A 1 85 ? 13.159 -8.019 -12.165 1.00 92.00 85 GLY A N 1
ATOM 644 C CA . GLY A 1 85 ? 14.553 -8.359 -12.451 1.00 92.00 85 GLY A CA 1
ATOM 645 C C . GLY A 1 85 ? 15.412 -7.140 -12.796 1.00 92.00 85 GLY A C 1
ATOM 646 O O . GLY A 1 85 ? 16.488 -6.975 -12.225 1.00 92.00 85 GLY A O 1
ATOM 647 N N . ASP A 1 86 ? 14.930 -6.266 -13.682 1.00 91.31 86 ASP A N 1
ATOM 648 C CA . ASP A 1 86 ? 15.639 -5.047 -14.087 1.00 91.31 86 ASP A CA 1
ATOM 649 C C . ASP A 1 86 ? 15.779 -4.066 -12.914 1.00 91.31 86 ASP A C 1
ATOM 651 O O . ASP A 1 86 ? 16.846 -3.480 -12.730 1.00 91.31 86 ASP A O 1
ATOM 655 N N . ALA A 1 87 ? 14.735 -3.914 -12.092 1.00 91.81 87 ALA A N 1
ATOM 656 C CA . ALA A 1 87 ? 14.769 -3.069 -10.901 1.00 91.81 87 ALA A CA 1
ATOM 657 C C . ALA A 1 87 ? 15.768 -3.598 -9.861 1.00 91.81 87 ALA A C 1
ATOM 659 O O . ALA A 1 87 ? 16.620 -2.843 -9.394 1.00 91.81 87 ALA A O 1
ATOM 660 N N . ALA A 1 88 ? 15.721 -4.897 -9.548 1.00 91.19 88 ALA A N 1
ATOM 661 C CA . ALA A 1 88 ? 16.654 -5.523 -8.612 1.00 91.19 88 ALA A CA 1
ATOM 662 C C . ALA A 1 88 ? 18.108 -5.419 -9.101 1.00 91.19 88 ALA A C 1
ATOM 664 O O . ALA A 1 88 ? 19.002 -5.085 -8.324 1.00 91.19 88 ALA A O 1
ATOM 665 N N . LEU A 1 89 ? 18.347 -5.636 -10.398 1.00 90.56 89 LEU A N 1
ATOM 666 C CA . LEU A 1 89 ? 19.672 -5.487 -10.995 1.00 90.56 89 LEU A CA 1
ATOM 667 C C . LEU A 1 89 ? 20.149 -4.028 -10.978 1.00 90.56 89 LEU A C 1
ATOM 669 O O . LEU A 1 89 ? 21.312 -3.770 -10.682 1.00 90.56 89 LEU A O 1
ATOM 673 N N . ALA A 1 90 ? 19.275 -3.063 -11.276 1.00 90.06 90 ALA A N 1
ATOM 674 C CA . ALA A 1 90 ? 19.616 -1.643 -11.234 1.00 90.06 90 ALA A CA 1
ATOM 675 C C . ALA A 1 90 ? 20.015 -1.192 -9.822 1.00 90.06 90 ALA A C 1
ATOM 677 O O . ALA A 1 90 ? 20.990 -0.452 -9.682 1.00 90.06 90 ALA A O 1
ATOM 678 N N . VAL A 1 91 ? 19.311 -1.679 -8.795 1.00 89.62 91 VAL A N 1
ATOM 679 C CA . VAL A 1 91 ? 19.656 -1.448 -7.385 1.00 89.62 91 VAL A CA 1
ATOM 680 C C . VAL A 1 91 ? 20.998 -2.097 -7.039 1.00 89.62 91 VAL A C 1
ATOM 682 O O . VAL A 1 91 ? 21.876 -1.424 -6.508 1.00 89.62 91 VAL A O 1
ATOM 685 N N . ALA A 1 92 ? 21.214 -3.364 -7.409 1.00 89.06 92 ALA A N 1
ATOM 686 C CA . ALA A 1 92 ? 22.476 -4.065 -7.147 1.00 89.06 92 ALA A CA 1
ATOM 687 C C . ALA A 1 92 ? 23.689 -3.415 -7.841 1.00 89.06 92 ALA A C 1
ATOM 689 O O . ALA A 1 92 ? 24.797 -3.440 -7.315 1.00 89.06 92 ALA A O 1
ATOM 690 N N . LEU A 1 93 ? 23.482 -2.802 -9.012 1.00 90.56 93 LEU A N 1
ATOM 691 C CA . LEU A 1 93 ? 24.502 -2.038 -9.738 1.00 90.56 93 LEU A CA 1
ATOM 692 C C . LEU A 1 93 ? 24.687 -0.601 -9.214 1.00 90.56 93 LEU A C 1
ATOM 694 O O . LEU A 1 93 ? 25.479 0.142 -9.792 1.00 90.56 93 LEU A O 1
ATOM 698 N N . GLY A 1 94 ? 23.934 -0.174 -8.193 1.00 87.94 94 GLY A N 1
ATOM 699 C CA . GLY A 1 94 ? 23.976 1.189 -7.650 1.00 87.94 94 GLY A CA 1
ATOM 700 C C . GLY A 1 94 ? 23.407 2.265 -8.584 1.00 87.94 94 GLY A C 1
ATOM 701 O O . GLY A 1 94 ? 23.651 3.450 -8.385 1.00 87.94 94 GLY A O 1
ATOM 702 N N . LYS A 1 95 ? 22.662 1.871 -9.624 1.00 85.56 95 LYS A N 1
ATOM 703 C CA . LYS A 1 95 ? 22.055 2.784 -10.613 1.00 85.56 95 LYS A CA 1
ATOM 704 C C . LYS A 1 95 ? 20.676 3.290 -10.192 1.00 85.56 95 LYS A C 1
ATOM 706 O O . LYS A 1 95 ? 20.169 4.237 -10.785 1.00 85.56 95 LYS A O 1
ATOM 711 N N . ALA A 1 96 ? 20.067 2.641 -9.206 1.00 82.69 96 ALA A N 1
ATOM 712 C CA . ALA A 1 96 ? 18.832 3.058 -8.562 1.00 82.69 96 ALA A CA 1
ATOM 713 C C . ALA A 1 96 ? 19.024 2.995 -7.042 1.00 82.69 96 ALA A C 1
ATOM 715 O O . ALA A 1 96 ? 19.644 2.058 -6.538 1.00 82.69 96 ALA A O 1
ATOM 716 N N . GLY A 1 97 ? 18.505 3.991 -6.324 1.00 75.38 97 GLY A N 1
ATOM 717 C CA . GLY A 1 97 ? 18.510 3.988 -4.865 1.00 75.38 97 GLY A CA 1
ATOM 718 C C . GLY A 1 97 ? 17.479 3.005 -4.314 1.00 75.38 97 GLY A C 1
ATOM 719 O O . GLY A 1 97 ? 16.376 2.898 -4.849 1.00 75.38 97 GLY A O 1
ATOM 720 N N . LEU A 1 98 ? 17.834 2.311 -3.235 1.00 74.06 98 LEU A N 1
ATOM 721 C CA . LEU A 1 98 ? 16.889 1.581 -2.398 1.00 74.06 98 LEU A CA 1
ATOM 722 C C . LEU A 1 98 ? 16.636 2.432 -1.152 1.00 74.06 98 LEU A C 1
ATOM 724 O O . LEU A 1 98 ? 17.509 2.538 -0.293 1.00 74.06 98 LEU A O 1
ATOM 728 N N . VAL A 1 99 ? 15.478 3.087 -1.085 1.00 63.09 99 VAL A N 1
ATOM 729 C CA . VAL A 1 99 ? 15.065 3.855 0.097 1.00 63.09 99 VAL A CA 1
ATOM 730 C C . VAL A 1 99 ? 14.217 2.935 0.968 1.00 63.09 99 VAL A C 1
ATOM 732 O O . VAL A 1 99 ? 13.010 2.865 0.771 1.00 63.09 99 VAL A O 1
ATOM 735 N N . GLY A 1 100 ? 14.874 2.199 1.869 1.00 61.03 100 GLY A N 1
ATOM 736 C CA . GLY A 1 100 ? 14.230 1.336 2.869 1.00 61.03 100 GLY A CA 1
ATOM 737 C C . GLY A 1 100 ? 13.432 0.148 2.311 1.00 61.03 100 GLY A C 1
ATOM 738 O O . GLY A 1 100 ? 13.113 0.059 1.123 1.00 61.03 100 GLY A O 1
ATOM 739 N N . SER A 1 101 ? 13.117 -0.808 3.182 1.00 58.16 101 SER A N 1
ATOM 740 C CA . SER A 1 101 ? 12.016 -1.744 2.959 1.00 58.16 101 SER A CA 1
ATOM 741 C C . SER A 1 101 ? 10.689 -0.974 3.041 1.00 58.16 101 SER A C 1
ATOM 743 O O . SER A 1 101 ? 10.601 -0.014 3.799 1.00 58.16 101 SER A O 1
ATOM 745 N N . PRO A 1 102 ? 9.609 -1.390 2.357 1.00 58.53 102 PRO A N 1
ATOM 746 C CA . PRO A 1 102 ? 8.261 -0.894 2.657 1.00 58.53 102 PRO A CA 1
ATOM 747 C C . PRO A 1 102 ? 7.856 -1.085 4.130 1.00 58.53 102 PRO A C 1
ATOM 749 O O . PRO A 1 102 ? 6.933 -0.432 4.603 1.00 58.53 102 PRO A O 1
ATOM 752 N N . GLU A 1 103 ? 8.528 -1.993 4.844 1.00 55.81 103 GLU A N 1
ATOM 753 C CA . GLU A 1 103 ? 8.372 -2.170 6.295 1.00 55.81 103 GLU A CA 1
ATOM 754 C C . GLU A 1 103 ? 9.140 -1.127 7.123 1.00 55.81 103 GLU A C 1
ATOM 756 O O . GLU A 1 103 ? 8.830 -0.936 8.292 1.00 55.81 103 GLU A O 1
ATOM 761 N N . ASP A 1 104 ? 10.077 -0.406 6.503 1.00 59.03 104 ASP A N 1
ATOM 762 C CA . ASP A 1 104 ? 10.820 0.712 7.092 1.00 59.03 104 ASP A CA 1
ATOM 763 C C . ASP A 1 104 ? 10.170 2.072 6.758 1.00 59.03 104 ASP A C 1
ATOM 765 O O . ASP A 1 104 ? 10.788 3.121 6.951 1.00 59.03 104 ASP A O 1
ATOM 769 N N . ASP A 1 105 ? 8.946 2.079 6.212 1.00 61.81 105 ASP A N 1
ATOM 770 C CA . ASP A 1 105 ? 8.222 3.316 5.914 1.00 61.81 105 ASP A CA 1
ATOM 771 C C . ASP A 1 105 ? 7.909 4.056 7.232 1.00 61.81 105 ASP A C 1
ATOM 773 O O . ASP A 1 105 ? 7.189 3.511 8.079 1.00 61.81 105 ASP A O 1
ATOM 777 N N . PRO A 1 106 ? 8.395 5.298 7.428 1.00 62.03 106 PRO A N 1
ATOM 778 C CA . PRO A 1 106 ? 8.147 6.058 8.653 1.00 62.03 106 PRO A CA 1
ATOM 779 C C . PRO A 1 106 ? 6.654 6.321 8.910 1.00 62.03 106 PRO 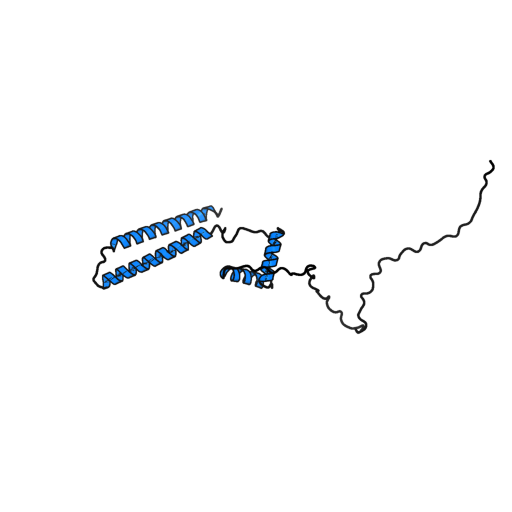A C 1
ATOM 781 O O . PRO A 1 106 ? 6.270 6.616 10.038 1.00 62.03 106 PRO A O 1
ATOM 784 N N . VAL A 1 107 ? 5.795 6.190 7.893 1.00 66.62 107 VAL A N 1
ATOM 785 C CA . VAL A 1 107 ? 4.341 6.385 8.005 1.00 66.62 107 VAL A CA 1
ATOM 786 C C . VAL A 1 107 ? 3.629 5.129 8.531 1.00 66.62 107 VAL A C 1
ATOM 788 O O . VAL A 1 107 ? 2.488 5.199 8.993 1.00 66.62 107 VAL A O 1
ATOM 791 N N . ARG A 1 108 ? 4.280 3.960 8.515 1.00 68.62 108 ARG A N 1
ATOM 792 C CA . ARG A 1 108 ? 3.668 2.677 8.891 1.00 68.62 108 ARG A CA 1
ATOM 793 C C . ARG A 1 108 ? 3.146 2.633 10.337 1.00 68.62 108 ARG A C 1
ATOM 795 O O . ARG A 1 108 ? 1.988 2.240 10.497 1.00 68.62 108 ARG A O 1
ATOM 802 N N . PRO A 1 109 ? 3.896 3.075 11.368 1.00 72.25 109 PRO A N 1
ATOM 803 C CA . PRO A 1 109 ? 3.378 3.124 12.736 1.00 72.25 109 PRO A CA 1
ATOM 804 C C . PRO A 1 109 ? 2.126 4.000 12.865 1.00 72.25 109 PRO A C 1
ATOM 806 O O . PRO A 1 109 ? 1.224 3.680 13.636 1.00 72.25 109 PRO A O 1
ATOM 809 N N . LEU A 1 110 ? 2.028 5.070 12.067 1.00 74.25 110 LEU A N 1
ATOM 810 C CA . LEU A 1 110 ? 0.862 5.957 12.059 1.00 74.25 110 LEU A CA 1
ATOM 811 C C . LEU A 1 110 ? -0.369 5.263 11.463 1.00 74.25 110 LEU A C 1
ATOM 813 O O . LEU A 1 110 ? -1.468 5.379 12.002 1.00 74.25 110 LEU A O 1
ATOM 817 N N . ILE A 1 111 ? -0.190 4.508 10.374 1.00 77.19 111 ILE A N 1
ATOM 818 C CA . ILE A 1 111 ? -1.268 3.719 9.758 1.00 77.19 111 ILE A CA 1
ATOM 819 C C . ILE A 1 111 ? -1.754 2.633 10.724 1.00 77.19 111 ILE A C 1
ATOM 821 O O . ILE A 1 111 ? -2.958 2.457 10.889 1.00 77.19 111 ILE A O 1
ATOM 825 N N . GLU A 1 112 ? -0.839 1.934 11.396 1.00 76.19 112 GLU A N 1
ATOM 826 C CA . GLU A 1 112 ? -1.189 0.891 12.366 1.00 76.19 112 GLU A CA 1
ATOM 827 C C . GLU A 1 112 ? -1.911 1.463 13.592 1.00 76.19 112 GLU A C 1
ATOM 829 O O . GLU A 1 112 ? -2.907 0.891 14.045 1.00 76.19 112 GLU A O 1
ATOM 834 N N . ALA A 1 113 ? -1.481 2.629 14.084 1.00 75.56 113 ALA A N 1
ATOM 835 C CA . ALA A 1 113 ? -2.196 3.356 15.128 1.00 75.56 113 ALA A CA 1
ATOM 836 C C . ALA A 1 113 ? -3.619 3.728 14.675 1.00 75.56 113 ALA A C 1
ATOM 838 O O . ALA A 1 113 ? -4.585 3.494 15.405 1.00 75.56 113 ALA A O 1
ATOM 839 N N . LEU A 1 114 ? -3.781 4.234 13.448 1.00 78.81 114 LEU A N 1
ATOM 840 C CA . LEU A 1 114 ? -5.088 4.587 12.890 1.00 78.81 114 LEU A CA 1
ATOM 841 C C . LEU A 1 114 ? -6.016 3.367 12.732 1.00 78.81 114 LEU A C 1
ATOM 843 O O . LEU A 1 114 ? -7.210 3.443 13.048 1.00 78.81 114 LEU A O 1
ATOM 847 N N . GLU A 1 115 ? -5.489 2.228 12.280 1.00 81.31 115 GLU A N 1
ATOM 848 C CA . GLU A 1 115 ? -6.239 0.970 12.181 1.00 81.31 115 GLU A CA 1
ATOM 849 C C . GLU A 1 115 ? -6.688 0.475 13.563 1.00 81.31 115 GLU A C 1
ATOM 851 O O . GLU A 1 115 ? -7.868 0.155 13.756 1.00 81.31 115 GLU A O 1
ATOM 856 N N . ALA A 1 116 ? -5.786 0.477 14.550 1.00 77.56 116 ALA A N 1
ATOM 857 C CA . ALA A 1 116 ? -6.106 0.112 15.928 1.00 77.56 116 ALA A CA 1
ATOM 858 C C . ALA A 1 116 ? -7.201 1.020 16.515 1.00 77.56 116 ALA A C 1
ATOM 860 O O . ALA A 1 116 ? -8.151 0.533 17.141 1.00 77.56 116 ALA A O 1
ATOM 861 N N . HIS A 1 117 ? -7.131 2.325 16.241 1.00 72.88 117 HIS A N 1
ATOM 862 C CA . HIS A 1 117 ? -8.159 3.283 16.644 1.00 72.88 117 HIS A CA 1
ATOM 863 C C . HIS A 1 117 ? -9.508 3.022 15.977 1.00 72.88 117 HIS A C 1
ATOM 865 O O . HIS A 1 117 ? -10.543 3.040 16.645 1.00 72.88 117 HIS A O 1
ATOM 871 N N . THR A 1 118 ? -9.520 2.707 14.683 1.00 75.25 118 THR A N 1
ATOM 872 C CA . THR A 1 118 ? -10.755 2.377 13.957 1.00 75.25 118 THR A CA 1
ATOM 873 C C . THR A 1 118 ? -11.443 1.149 14.563 1.00 75.25 118 THR A C 1
ATOM 875 O O . THR A 1 118 ? -12.665 1.119 14.729 1.00 75.25 118 THR A O 1
ATOM 878 N N . VAL A 1 119 ? -10.669 0.137 14.966 1.00 78.62 119 VAL A N 1
ATOM 879 C CA . VAL A 1 119 ? -11.197 -1.046 15.665 1.00 78.62 119 VAL A CA 1
ATOM 880 C C . VAL A 1 119 ? -11.775 -0.681 17.036 1.00 78.62 119 VAL A C 1
ATOM 882 O O . VAL A 1 119 ? -12.847 -1.178 17.396 1.00 78.62 119 VAL A O 1
ATOM 885 N N . ALA A 1 120 ? -11.105 0.188 17.797 1.00 75.50 120 ALA A N 1
ATOM 886 C CA . ALA A 1 120 ? -11.599 0.657 19.090 1.00 75.50 120 ALA A CA 1
ATOM 887 C C . ALA A 1 120 ? -12.936 1.409 18.953 1.00 75.50 120 ALA A C 1
ATOM 889 O O . ALA A 1 120 ? -13.889 1.095 19.669 1.00 75.50 120 ALA A O 1
ATOM 890 N N . LEU A 1 121 ? -13.053 2.310 17.972 1.00 77.00 121 LEU A N 1
ATOM 891 C CA . LEU A 1 121 ? -14.292 3.041 17.677 1.00 77.00 121 LEU A CA 1
ATOM 892 C C . LEU A 1 121 ? -15.441 2.110 17.270 1.00 77.00 121 LEU A C 1
ATOM 894 O O . LEU A 1 121 ? -16.564 2.254 17.756 1.00 77.00 121 LEU A O 1
ATOM 898 N N . ASN A 1 122 ? -15.169 1.094 16.448 1.00 74.69 122 ASN A N 1
ATOM 899 C CA . ASN A 1 122 ? -16.182 0.100 16.083 1.00 74.69 122 ASN A CA 1
ATOM 900 C C . ASN A 1 122 ? -16.699 -0.681 17.304 1.00 74.69 122 ASN A C 1
ATOM 902 O O . ASN A 1 122 ? -17.898 -0.950 17.418 1.00 74.69 122 ASN A O 1
ATOM 906 N N . ARG A 1 123 ? -15.816 -1.019 18.254 1.00 77.00 123 ARG A N 1
ATOM 907 C CA . ARG A 1 123 ? -16.214 -1.665 19.516 1.00 77.00 123 ARG A CA 1
ATOM 908 C C . ARG A 1 123 ? -17.082 -0.750 20.378 1.00 77.00 123 ARG A C 1
ATOM 910 O O . ARG A 1 123 ? -18.061 -1.221 20.953 1.00 77.00 123 ARG A O 1
ATOM 917 N N . ILE A 1 124 ? -16.763 0.541 20.428 1.00 77.19 124 ILE A N 1
ATOM 918 C CA . ILE A 1 124 ? -17.563 1.555 21.128 1.00 77.19 124 ILE A CA 1
ATOM 919 C C . ILE A 1 124 ? -18.973 1.637 20.543 1.00 77.19 124 ILE A C 1
ATOM 921 O O . ILE A 1 124 ? -19.945 1.497 21.284 1.00 77.19 124 ILE A O 1
ATOM 925 N N . GLY A 1 125 ? -19.093 1.777 19.220 1.00 77.31 125 GLY A N 1
ATOM 926 C CA . GLY A 1 125 ? -20.393 1.825 18.548 1.00 77.31 125 GLY A CA 1
ATOM 927 C C . GLY A 1 125 ? -21.234 0.574 18.817 1.00 77.31 125 GLY A C 1
ATOM 928 O O . GLY A 1 125 ? -22.424 0.672 19.117 1.00 77.31 125 GLY A O 1
ATOM 929 N N . SER A 1 126 ? -20.603 -0.604 18.807 1.00 80.50 126 SER A N 1
ATOM 930 C CA . SER A 1 126 ? -21.270 -1.861 19.160 1.00 80.50 126 SER A CA 1
ATOM 931 C C . SER A 1 126 ? -21.782 -1.867 20.606 1.00 80.50 126 SER A C 1
ATOM 933 O O . SER A 1 126 ? -22.920 -2.270 20.846 1.00 80.50 126 SER A O 1
ATOM 935 N N . ASN A 1 127 ? -20.981 -1.412 21.573 1.00 79.19 127 ASN A N 1
ATOM 936 C CA . ASN A 1 127 ? -21.380 -1.379 22.983 1.00 79.19 127 ASN A CA 1
ATOM 937 C C . ASN A 1 127 ? -22.523 -0.386 23.239 1.00 79.19 127 ASN A C 1
ATOM 939 O O . ASN A 1 127 ? -23.464 -0.711 23.962 1.00 79.19 127 ASN A O 1
ATOM 943 N N . LEU A 1 128 ? -22.482 0.791 22.609 1.00 79.69 128 LEU A N 1
ATOM 944 C CA . LEU A 1 128 ? -23.568 1.770 22.689 1.00 79.69 128 LEU A CA 1
ATOM 945 C C . LEU A 1 128 ? -24.869 1.193 22.132 1.00 79.69 128 LEU A C 1
ATOM 947 O O . LEU A 1 128 ? -25.904 1.255 22.793 1.00 79.69 128 LEU A O 1
ATOM 951 N N . ASN A 1 129 ? -24.805 0.539 20.970 1.00 81.19 129 ASN A N 1
ATOM 952 C CA . ASN A 1 129 ? -25.973 -0.094 20.368 1.00 81.19 129 ASN A CA 1
ATOM 953 C C . ASN A 1 129 ? -26.569 -1.190 21.276 1.00 81.19 129 ASN A C 1
ATOM 955 O O . ASN A 1 129 ? -27.789 -1.340 21.359 1.00 81.19 129 ASN A O 1
ATOM 959 N N . GLN A 1 130 ? -25.724 -1.926 22.010 1.00 80.62 130 GLN A N 1
ATOM 960 C CA . GLN A 1 130 ? -26.167 -2.911 23.003 1.00 80.62 130 GLN A CA 1
ATOM 961 C C . GLN A 1 130 ? -26.865 -2.260 24.207 1.00 80.62 130 GLN A C 1
ATOM 963 O O . GLN A 1 130 ? -27.909 -2.756 24.631 1.00 80.62 130 GLN A O 1
ATOM 968 N N . ILE A 1 131 ? -26.344 -1.146 24.734 1.00 79.25 131 ILE A N 1
ATOM 969 C CA . ILE A 1 131 ? -26.976 -0.405 25.840 1.00 79.25 131 ILE A CA 1
ATOM 970 C C . ILE A 1 131 ? -28.332 0.150 25.407 1.00 79.25 131 ILE A C 1
ATOM 972 O O . ILE A 1 131 ? -29.326 -0.059 26.101 1.00 79.25 131 ILE A O 1
ATOM 976 N N . THR A 1 132 ? -28.407 0.791 24.239 1.00 80.12 132 THR A N 1
ATOM 977 C CA . THR A 1 132 ? -29.670 1.303 23.693 1.00 80.12 132 THR A CA 1
ATOM 978 C C . THR A 1 132 ? -30.693 0.181 23.518 1.00 80.12 132 THR A C 1
ATOM 980 O O . THR A 1 132 ? -31.853 0.331 23.905 1.00 80.12 132 THR A O 1
ATOM 983 N N . ALA A 1 133 ? -30.271 -0.974 22.996 1.00 79.25 133 ALA A N 1
ATOM 984 C CA . ALA A 1 133 ? -31.142 -2.135 22.855 1.00 79.25 133 ALA A CA 1
ATOM 985 C C . ALA A 1 133 ? -31.626 -2.686 24.209 1.00 79.25 133 ALA A C 1
ATOM 987 O O . ALA A 1 133 ? -32.776 -3.113 24.305 1.00 79.25 133 ALA A O 1
ATOM 988 N N . ALA A 1 134 ? -30.786 -2.675 25.248 1.00 78.56 134 ALA A N 1
ATOM 989 C CA . ALA A 1 134 ? -31.163 -3.100 26.595 1.00 78.56 134 ALA A CA 1
ATOM 990 C C . ALA A 1 134 ? -32.164 -2.131 27.247 1.00 78.56 134 ALA A C 1
ATOM 992 O O . ALA A 1 134 ? -33.169 -2.579 27.804 1.00 78.56 134 ALA A O 1
ATOM 993 N N . ILE A 1 135 ? -31.950 -0.819 27.101 1.00 78.56 135 ILE A N 1
ATOM 994 C CA . ILE A 1 135 ? -32.861 0.217 27.610 1.00 78.56 135 ILE A CA 1
ATOM 995 C C . ILE A 1 135 ? -34.229 0.115 26.928 1.00 78.56 135 ILE A C 1
ATOM 997 O O . ILE A 1 135 ? -35.249 0.103 27.612 1.00 78.56 135 ILE A O 1
ATOM 1001 N N . HIS A 1 136 ? -34.275 -0.047 25.599 1.00 78.81 136 HIS A N 1
ATOM 1002 C CA . HIS A 1 136 ? -35.537 -0.258 24.875 1.00 78.81 136 HIS A CA 1
ATOM 1003 C C . HIS A 1 136 ? -36.292 -1.520 25.318 1.00 78.81 136 HIS A C 1
ATOM 1005 O O . HIS A 1 136 ? -37.509 -1.588 25.168 1.00 78.81 136 HIS A O 1
ATOM 1011 N N . ARG A 1 137 ? -35.596 -2.514 25.880 1.00 83.88 137 ARG A N 1
ATOM 1012 C CA . ARG A 1 137 ? -36.198 -3.728 26.457 1.00 83.88 137 ARG A CA 1
ATOM 1013 C C . ARG A 1 137 ? -36.619 -3.557 27.922 1.00 83.88 137 ARG A C 1
ATOM 1015 O O . ARG A 1 137 ? -37.075 -4.521 28.527 1.00 83.88 137 ARG A O 1
ATOM 1022 N N . GLY A 1 138 ? -36.485 -2.355 28.487 1.00 78.12 138 GLY A N 1
ATOM 1023 C CA . GLY A 1 138 ? -36.873 -2.035 29.863 1.00 78.12 138 GLY A CA 1
ATOM 1024 C C . GLY A 1 138 ? -35.847 -2.441 30.922 1.00 78.12 138 GLY A C 1
ATOM 1025 O O . GLY A 1 138 ? -36.156 -2.410 32.109 1.00 78.12 138 GLY A O 1
ATOM 1026 N N . THR A 1 139 ? -34.631 -2.817 30.518 1.00 74.88 139 THR A N 1
ATOM 1027 C CA . THR A 1 139 ? -33.534 -3.167 31.431 1.00 74.88 139 THR A CA 1
ATOM 1028 C C . THR A 1 139 ? -32.462 -2.084 31.404 1.00 74.88 139 THR A C 1
ATOM 1030 O O . THR A 1 139 ? -31.956 -1.759 30.333 1.00 74.88 139 THR A O 1
ATOM 1033 N N . VAL A 1 140 ? -32.082 -1.544 32.564 1.00 65.44 140 VAL A N 1
ATOM 1034 C CA . VAL A 1 140 ? -30.910 -0.661 32.686 1.00 65.44 140 VAL A CA 1
ATOM 1035 C C . VAL A 1 140 ? -29.706 -1.534 33.046 1.00 65.44 140 VAL A C 1
ATOM 1037 O O . VAL A 1 140 ? -29.701 -2.117 34.130 1.00 65.44 140 VAL A O 1
ATOM 1040 N N . PRO A 1 141 ? -28.704 -1.690 32.161 1.00 65.38 141 PRO A N 1
ATOM 1041 C CA . PRO A 1 141 ? -27.530 -2.496 32.473 1.00 65.38 141 PRO A CA 1
ATOM 1042 C C . PRO A 1 141 ? -26.732 -1.856 33.613 1.00 65.38 141 PRO A C 1
ATOM 1044 O O . PRO A 1 141 ? -26.312 -0.709 33.498 1.00 65.38 141 PRO A O 1
ATOM 1047 N N . GLU A 1 142 ? -26.432 -2.616 34.667 1.00 65.38 142 GLU A N 1
ATOM 1048 C CA . GLU A 1 142 ? -25.634 -2.168 35.828 1.00 65.38 142 GLU A CA 1
ATOM 1049 C C . GLU A 1 142 ? -24.230 -1.659 35.445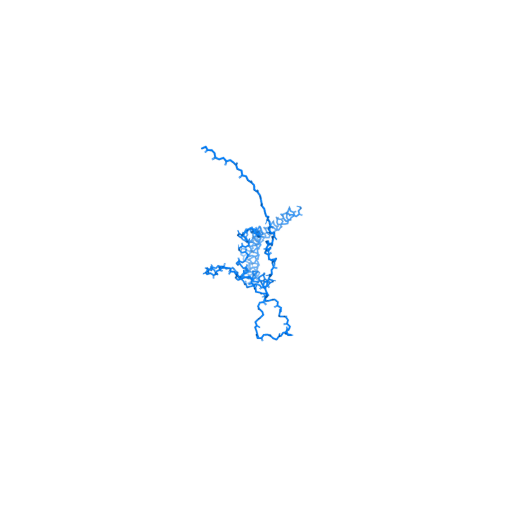 1.00 65.38 142 GLU A C 1
ATOM 1051 O O . GLU A 1 142 ? -23.589 -0.945 36.205 1.00 65.38 142 GLU A O 1
ATOM 1056 N N . ARG A 1 143 ? -23.741 -2.010 34.246 1.00 66.38 143 ARG A N 1
ATOM 1057 C CA . ARG A 1 143 ? -22.444 -1.574 33.703 1.00 66.38 143 ARG A CA 1
ATOM 1058 C C . ARG A 1 143 ? -22.529 -0.391 32.733 1.00 66.38 143 ARG A C 1
ATOM 1060 O O . ARG A 1 143 ? -21.531 -0.105 32.079 1.00 66.38 143 ARG A O 1
ATOM 1067 N N . ALA A 1 144 ? -23.683 0.263 32.590 1.00 67.62 144 ALA A N 1
ATOM 1068 C CA . ALA A 1 144 ? -23.856 1.350 31.624 1.00 67.62 144 ALA A CA 1
ATOM 1069 C C . ALA A 1 144 ? -22.863 2.503 31.859 1.00 67.62 144 ALA A C 1
ATOM 1071 O O . ALA A 1 144 ? -22.211 2.925 30.909 1.00 67.62 144 ALA A O 1
ATOM 1072 N N . GLU A 1 145 ? -22.666 2.929 33.110 1.00 67.56 145 GLU A N 1
ATOM 1073 C CA . GLU A 1 145 ? -21.687 3.973 33.457 1.00 67.56 145 GLU A CA 1
ATOM 1074 C C . GLU A 1 145 ? -20.250 3.547 33.136 1.00 67.56 145 GLU A C 1
ATOM 1076 O O . GLU A 1 145 ? -19.554 4.238 32.407 1.00 67.56 145 GLU A O 1
ATOM 1081 N N . ALA A 1 146 ? -19.840 2.335 33.522 1.00 70.94 146 ALA A N 1
ATOM 1082 C CA . ALA A 1 146 ? -18.495 1.829 33.223 1.00 70.94 146 ALA A CA 1
ATOM 1083 C C . ALA A 1 146 ? -18.206 1.682 31.713 1.00 70.94 146 ALA A C 1
ATOM 1085 O O . ALA A 1 146 ? -17.048 1.669 31.289 1.00 70.94 146 ALA A O 1
ATOM 1086 N N . VAL A 1 147 ? -19.242 1.501 30.887 1.00 69.69 147 VAL A N 1
ATOM 1087 C CA . VAL A 1 147 ? -19.098 1.532 29.427 1.00 69.69 147 VAL A CA 1
ATOM 1088 C C . VAL A 1 147 ? -18.941 2.968 28.945 1.00 69.69 147 VAL A C 1
ATOM 1090 O O . VAL A 1 147 ? -18.073 3.197 28.111 1.00 69.69 147 VAL A O 1
ATOM 1093 N N . LEU A 1 148 ? -19.724 3.913 29.468 1.00 72.62 148 LEU A N 1
ATOM 1094 C CA . LEU A 1 148 ? -19.605 5.333 29.133 1.00 72.62 148 LEU A CA 1
ATOM 1095 C C . LEU A 1 148 ? -18.219 5.885 29.501 1.00 72.62 148 LEU A C 1
ATOM 1097 O O . LEU A 1 148 ? -17.589 6.492 28.640 1.00 72.62 148 LEU A O 1
ATOM 1101 N N . ASP A 1 149 ? -17.680 5.544 30.674 1.00 75.25 149 ASP A N 1
ATOM 1102 C CA . ASP A 1 149 ? -16.322 5.931 31.090 1.00 75.25 149 ASP A CA 1
ATOM 1103 C C . ASP A 1 149 ? -15.254 5.426 30.106 1.00 75.25 149 ASP A C 1
ATOM 1105 O O . ASP A 1 149 ? -14.326 6.138 29.728 1.00 75.25 149 ASP A O 1
ATOM 1109 N N . ARG A 1 150 ? -15.389 4.181 29.627 1.00 73.31 150 ARG A N 1
ATOM 1110 C CA . ARG A 1 150 ? -14.469 3.615 28.622 1.00 73.31 150 ARG A CA 1
ATOM 1111 C C . ARG A 1 150 ? -14.610 4.275 27.256 1.00 73.31 150 ARG A C 1
ATOM 1113 O O . ARG A 1 150 ? -13.640 4.304 26.502 1.00 73.31 150 ARG A O 1
ATOM 1120 N N . VAL A 1 151 ? -15.809 4.743 26.911 1.00 73.56 151 VAL A N 1
ATOM 1121 C CA . VAL A 1 151 ? -16.054 5.493 25.675 1.00 73.56 151 VAL A CA 1
ATOM 1122 C C . VAL A 1 151 ? -15.394 6.863 25.755 1.00 73.56 151 VAL A C 1
ATOM 1124 O O . VAL A 1 151 ? -14.701 7.244 24.816 1.00 73.56 151 VAL A O 1
ATOM 1127 N N . GLU A 1 152 ? -15.556 7.562 26.876 1.00 74.81 152 GLU A N 1
ATOM 1128 C CA . GLU A 1 152 ? -14.925 8.857 27.128 1.00 74.81 152 GLU A CA 1
ATOM 1129 C C . GLU A 1 152 ? -13.396 8.742 27.103 1.00 74.81 152 GLU A C 1
ATOM 1131 O O . GLU A 1 152 ? -12.740 9.434 26.328 1.00 74.81 152 GLU A O 1
ATOM 1136 N N . GLN A 1 153 ? -12.831 7.759 27.809 1.00 77.31 153 GLN A N 1
ATOM 1137 C CA . GLN A 1 153 ? -11.387 7.515 27.830 1.00 77.31 153 GLN A CA 1
ATOM 1138 C C . GLN A 1 153 ? -10.810 7.187 26.441 1.00 77.31 153 GLN A C 1
ATOM 1140 O O . GLN A 1 153 ? -9.696 7.591 26.093 1.00 77.31 153 GLN A O 1
ATOM 1145 N N . ALA A 1 154 ? -11.560 6.454 25.617 1.00 72.81 154 ALA A N 1
ATOM 1146 C CA . ALA A 1 154 ? -11.152 6.166 24.249 1.00 72.81 154 ALA A CA 1
ATOM 1147 C C . ALA A 1 154 ? -11.251 7.399 23.337 1.00 72.81 154 ALA A C 1
ATOM 1149 O O . ALA A 1 154 ? -10.386 7.583 22.481 1.00 72.81 154 ALA A O 1
ATOM 1150 N N . ALA A 1 155 ? -12.263 8.251 23.530 1.00 74.44 155 ALA A N 1
ATOM 1151 C CA . ALA A 1 155 ? -12.392 9.513 22.808 1.00 74.44 155 ALA A CA 1
ATOM 1152 C C . ALA A 1 155 ? -11.246 10.476 23.158 1.00 74.44 155 ALA A C 1
ATOM 1154 O O . ALA A 1 155 ? -10.622 11.028 22.254 1.00 74.44 155 ALA A O 1
ATOM 1155 N N . GLU A 1 156 ? -10.902 10.609 24.441 1.00 78.06 156 GLU A N 1
ATOM 1156 C CA . GLU A 1 156 ? -9.745 11.393 24.895 1.00 78.06 156 GLU A CA 1
ATOM 1157 C C . GLU A 1 156 ? -8.436 10.887 24.287 1.00 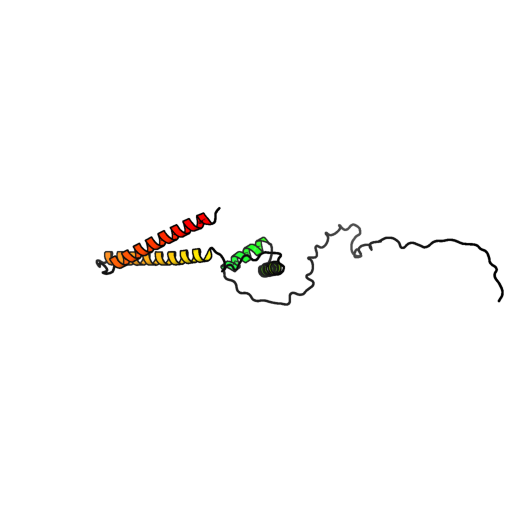78.06 156 GLU A C 1
ATOM 1159 O O . GLU A 1 156 ? -7.658 11.670 23.743 1.00 78.06 156 GLU A O 1
ATOM 1164 N N . SER A 1 157 ? -8.223 9.568 24.305 1.00 77.00 157 SER A N 1
ATOM 1165 C CA . SER A 1 157 ? -7.040 8.952 23.693 1.00 77.00 157 SER A CA 1
ATOM 1166 C C . SER A 1 157 ? -6.965 9.245 22.188 1.00 77.00 157 SER A C 1
ATOM 1168 O O . SER A 1 157 ? -5.886 9.485 21.652 1.00 77.00 157 SER A O 1
ATOM 1170 N N . SER A 1 158 ? -8.110 9.264 21.496 1.00 70.94 158 SER A N 1
ATOM 1171 C CA . SER A 1 158 ? -8.184 9.628 20.078 1.00 70.94 158 SER A CA 1
ATOM 1172 C C . SER A 1 158 ? -7.848 11.096 19.821 1.00 70.94 158 SER A C 1
ATOM 1174 O O . SER A 1 158 ? -7.110 11.374 18.878 1.00 70.94 158 SER A O 1
ATOM 1176 N N . TYR A 1 159 ? -8.335 12.030 20.643 1.00 77.94 159 TYR A N 1
ATOM 1177 C CA . TYR A 1 159 ? -7.977 13.446 20.503 1.00 77.94 159 TYR A CA 1
ATOM 1178 C C . TYR A 1 159 ? -6.482 13.679 20.733 1.00 77.94 159 TYR A C 1
ATOM 1180 O O . TYR A 1 159 ? -5.847 14.366 19.939 1.00 77.94 159 TYR A O 1
ATOM 1188 N N . GLN A 1 160 ? -5.898 13.035 21.745 1.00 80.69 160 GLN A N 1
ATOM 1189 C CA . GLN A 1 160 ? -4.461 13.128 22.020 1.00 80.69 160 GLN A CA 1
ATOM 1190 C C . GLN A 1 160 ? -3.609 12.613 20.857 1.00 80.69 160 GLN A C 1
ATOM 1192 O O . GLN A 1 160 ? -2.591 13.217 20.524 1.00 80.69 160 GLN A O 1
ATOM 1197 N N . LEU A 1 161 ? -4.024 11.517 20.217 1.00 77.25 161 LEU A N 1
ATOM 1198 C CA . LEU A 1 161 ? -3.294 10.961 19.081 1.00 77.25 161 LEU A CA 1
ATOM 1199 C C . LEU A 1 161 ? -3.389 11.865 17.839 1.00 77.25 161 LEU A C 1
ATOM 1201 O O . LEU A 1 161 ? -2.404 12.034 17.124 1.00 77.25 161 LEU A O 1
ATOM 1205 N N . ILE A 1 162 ? -4.550 12.485 17.602 1.00 79.81 162 ILE A N 1
ATOM 1206 C CA . ILE A 1 162 ? -4.732 13.474 16.527 1.00 79.81 162 ILE A CA 1
ATOM 1207 C C . ILE A 1 162 ? -3.867 14.717 16.780 1.00 79.81 162 ILE A C 1
ATOM 1209 O O . ILE A 1 162 ? -3.207 15.188 15.856 1.00 79.81 162 ILE A O 1
ATOM 1213 N N . ASP A 1 163 ? -3.814 15.215 18.015 1.00 80.56 163 ASP A N 1
ATOM 1214 C CA . ASP A 1 163 ? -2.976 16.365 18.373 1.00 80.56 163 ASP A CA 1
ATOM 1215 C C . ASP A 1 163 ? -1.479 16.063 18.218 1.00 80.56 163 ASP A C 1
ATOM 1217 O O . ASP A 1 163 ? -0.730 16.900 17.707 1.00 80.56 163 ASP A O 1
ATOM 1221 N N . GLN A 1 164 ? -1.032 14.858 18.592 1.00 78.38 164 GLN A N 1
ATOM 1222 C CA . GLN A 1 164 ? 0.347 14.412 18.354 1.00 78.38 164 GLN A CA 1
ATOM 1223 C C . GLN A 1 164 ? 0.667 14.359 16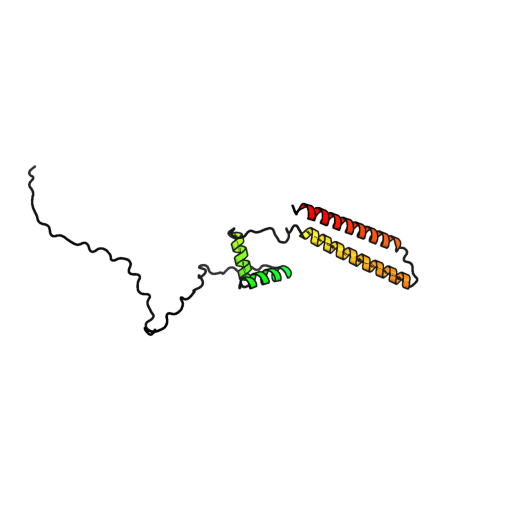.857 1.00 78.38 164 GLN A C 1
ATOM 1225 O O . GLN A 1 164 ? 1.665 14.934 16.428 1.00 78.38 164 GLN A O 1
ATOM 1230 N N . LEU A 1 165 ? -0.218 13.769 16.047 1.00 74.00 165 LEU A N 1
ATOM 1231 C CA . LEU A 1 165 ? -0.074 13.713 14.589 1.00 74.00 165 LEU A CA 1
ATOM 1232 C C . LEU A 1 165 ? -0.003 15.105 13.945 1.00 74.00 165 LEU A C 1
ATOM 1234 O O . LEU A 1 165 ? 0.823 15.340 13.062 1.00 74.00 165 LEU A O 1
ATOM 1238 N N . LEU A 1 166 ? -0.855 16.037 14.378 1.00 76.62 166 LEU A N 1
ATOM 1239 C CA . LEU A 1 166 ? -0.846 17.417 13.888 1.00 76.62 166 LEU A CA 1
ATOM 1240 C C . LEU A 1 166 ? 0.445 18.142 14.288 1.00 76.62 166 LEU A C 1
ATOM 1242 O O . LEU A 1 166 ? 1.035 18.847 13.470 1.00 76.62 166 LEU A O 1
ATOM 1246 N N . THR A 1 167 ? 0.922 17.928 15.514 1.00 76.12 167 THR A N 1
ATOM 1247 C CA . THR A 1 167 ? 2.159 18.541 16.013 1.00 76.12 167 THR A CA 1
ATOM 1248 C C . THR A 1 167 ? 3.384 18.008 15.263 1.00 76.12 167 THR A C 1
ATOM 1250 O O . THR A 1 167 ? 4.196 18.788 14.765 1.00 76.12 167 THR A O 1
ATOM 1253 N N . GLU A 1 168 ? 3.497 16.692 15.086 1.00 68.56 168 GLU A N 1
ATOM 1254 C CA . GLU A 1 168 ? 4.611 16.058 14.371 1.00 68.56 168 GLU A CA 1
ATOM 1255 C C . GLU A 1 168 ? 4.602 16.363 12.865 1.00 68.56 168 GLU A C 1
ATOM 1257 O O . GLU A 1 168 ? 5.664 16.575 12.269 1.00 68.56 168 GLU A O 1
ATOM 1262 N N . GLY A 1 169 ? 3.416 16.468 12.254 1.00 58.53 169 GLY A N 1
ATOM 1263 C CA . GLY A 1 169 ? 3.248 16.859 10.852 1.00 58.53 169 GLY A CA 1
ATOM 1264 C C . GLY A 1 169 ? 3.674 18.301 10.561 1.00 58.53 169 GLY A C 1
ATOM 1265 O O . GLY A 1 169 ? 4.157 18.586 9.467 1.00 58.53 169 GLY A O 1
ATOM 1266 N N . THR A 1 170 ? 3.569 19.208 11.540 1.00 55.00 170 THR A N 1
ATOM 1267 C CA . THR A 1 170 ? 4.077 20.587 11.398 1.00 55.00 170 THR A CA 1
ATOM 1268 C C . THR A 1 170 ? 5.600 20.695 11.530 1.00 55.00 170 THR A C 1
ATOM 1270 O O . THR A 1 170 ? 6.195 21.588 10.932 1.00 55.00 170 THR A O 1
ATOM 1273 N N . ALA A 1 171 ? 6.254 19.769 12.241 1.00 51.91 171 ALA A N 1
ATOM 1274 C CA . ALA A 1 171 ? 7.702 19.790 12.468 1.00 51.91 171 ALA A CA 1
ATOM 1275 C C . ALA A 1 171 ? 8.537 19.281 11.272 1.00 51.91 171 ALA A C 1
ATOM 1277 O O . ALA A 1 171 ? 9.688 19.678 11.120 1.00 51.91 171 ALA A O 1
ATOM 1278 N N . HIS A 1 172 ? 7.967 18.435 10.408 1.00 49.44 172 HIS A N 1
ATOM 1279 C CA . HIS A 1 172 ? 8.660 17.845 9.249 1.00 49.44 172 HIS A CA 1
ATOM 1280 C C . HIS A 1 172 ? 8.452 18.625 7.931 1.00 49.44 172 HIS A C 1
ATOM 1282 O O . HIS A 1 172 ? 8.873 18.164 6.871 1.00 49.44 172 HIS A O 1
ATOM 1288 N N . GLY A 1 173 ? 7.788 19.788 7.981 1.00 46.59 173 GLY 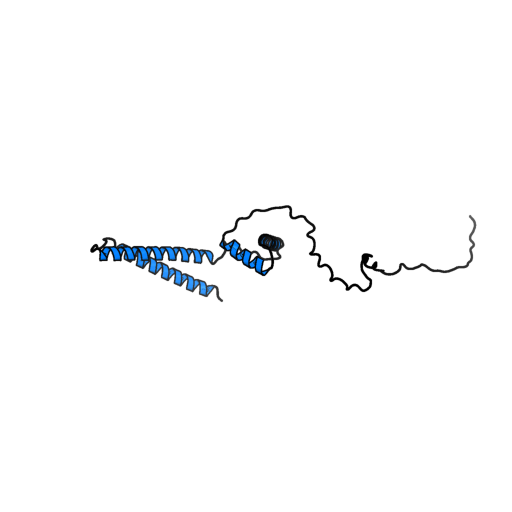A N 1
ATOM 1289 C CA . GLY A 1 173 ? 7.417 20.605 6.817 1.00 46.59 173 GLY A CA 1
ATOM 1290 C C . GLY A 1 173 ? 8.152 21.944 6.667 1.00 46.59 173 GLY A C 1
ATOM 1291 O O . GLY A 1 173 ? 7.636 22.812 5.965 1.00 46.59 173 GLY A O 1
ATOM 1292 N N . SER A 1 174 ? 9.300 22.154 7.325 1.00 37.31 174 SER A N 1
ATOM 1293 C CA . SER A 1 174 ? 10.144 23.362 7.174 1.00 37.31 174 SER A CA 1
ATOM 1294 C C . SER A 1 174 ? 11.515 23.058 6.588 1.00 37.31 174 SER A C 1
ATOM 1296 O O . SER A 1 174 ? 12.099 22.022 6.971 1.00 37.31 174 SER A O 1
#

Sequence (174 aa):
MAETSCPPAPNSVAPSTQPPADVQPPAEQPSWRDLDAPVLPALMNRKRTVEKRDQEKTIRFTRTAVSVISAAAHQRGQKFAGFVGDAALAVALGKAGLVGSPEDDPVRPLIEALEAHTVALNRIGSNLNQITAAIHRGTVPERAEAVLDRVEQAAESSYQLIDQLLTEGTAHGS

pLDDT: mean 71.77, std 15.95, range [31.33, 96.62]